Protein AF-A0A3D3NGH4-F1 (afdb_monomer)

Mean predicted aligned error: 5.25 Å

Structure (mmCIF, N/CA/C/O backbone):
data_AF-A0A3D3NGH4-F1
#
_entry.id   AF-A0A3D3NGH4-F1
#
loop_
_atom_site.group_PDB
_atom_site.id
_atom_site.type_symbol
_atom_site.label_atom_id
_atom_site.label_alt_id
_atom_site.label_comp_id
_atom_site.label_asym_id
_atom_site.label_entity_id
_atom_site.label_seq_id
_atom_site.pdbx_PDB_ins_code
_atom_site.Cartn_x
_atom_site.Cartn_y
_atom_site.Cartn_z
_atom_site.occupancy
_atom_site.B_iso_or_equiv
_atom_site.auth_seq_id
_atom_site.auth_comp_id
_atom_site.auth_asym_id
_atom_site.auth_atom_id
_atom_site.pdbx_PDB_model_num
ATOM 1 N N . MET A 1 1 ? -5.086 6.725 3.213 1.00 94.31 1 MET A N 1
ATOM 2 C CA . MET A 1 1 ? -5.761 6.097 2.049 1.00 94.31 1 MET A CA 1
ATOM 3 C C . MET A 1 1 ? -7.214 6.575 1.928 1.00 94.31 1 MET A C 1
ATOM 5 O O . MET A 1 1 ? -8.064 5.856 1.412 1.00 94.31 1 MET A O 1
ATOM 9 N N . GLU A 1 2 ? -7.492 7.811 2.344 1.00 94.38 2 GLU A N 1
ATOM 10 C CA . GLU A 1 2 ? -8.821 8.422 2.247 1.00 94.38 2 GLU A CA 1
ATOM 11 C C . GLU A 1 2 ? -9.291 8.550 0.786 1.00 94.38 2 GLU A C 1
ATOM 13 O O . GLU A 1 2 ? -8.455 8.727 -0.102 1.00 94.38 2 GLU A O 1
ATOM 18 N N . PRO A 1 3 ? -10.600 8.472 0.501 1.00 92.94 3 PRO A N 1
ATOM 19 C CA . PRO A 1 3 ? -11.686 8.115 1.421 1.00 92.94 3 PRO A CA 1
ATOM 20 C C . PRO A 1 3 ? -11.870 6.593 1.582 1.00 92.94 3 PRO A C 1
ATOM 22 O O . PRO A 1 3 ? -12.775 6.146 2.277 1.00 92.94 3 PRO A O 1
ATOM 25 N N . ALA A 1 4 ? -11.062 5.778 0.891 1.00 93.12 4 ALA A N 1
ATOM 26 C CA . ALA A 1 4 ? -11.254 4.328 0.828 1.00 93.12 4 ALA A CA 1
ATOM 27 C C . ALA A 1 4 ? -10.924 3.615 2.149 1.00 93.12 4 ALA A C 1
ATOM 29 O O . ALA A 1 4 ? -11.564 2.625 2.487 1.00 93.12 4 ALA A O 1
ATOM 30 N N . ILE A 1 5 ? -9.910 4.098 2.868 1.00 94.88 5 ILE A N 1
ATOM 31 C CA . ILE A 1 5 ? -9.543 3.629 4.206 1.00 94.88 5 ILE A CA 1
ATOM 32 C C . ILE A 1 5 ? -9.340 4.872 5.073 1.00 94.88 5 ILE A C 1
ATOM 34 O O . ILE A 1 5 ? -8.351 5.592 4.840 1.00 94.88 5 ILE A O 1
ATOM 38 N N . PRO A 1 6 ? -10.250 5.110 6.035 1.00 94.00 6 PRO A N 1
ATOM 39 C CA . PRO A 1 6 ? -10.146 6.232 6.946 1.00 94.00 6 PRO A CA 1
ATOM 40 C C . PRO A 1 6 ? -8.923 6.162 7.856 1.00 94.00 6 PRO A C 1
ATOM 42 O O . PRO A 1 6 ? -8.428 5.076 8.178 1.00 94.00 6 PRO A O 1
ATOM 45 N N . GLU A 1 7 ? -8.451 7.319 8.308 1.00 91.88 7 GLU A N 1
ATOM 46 C CA . GLU A 1 7 ? -7.465 7.371 9.386 1.00 91.88 7 GLU A CA 1
ATOM 47 C C . GLU A 1 7 ? -7.985 6.667 10.655 1.00 91.88 7 GLU A C 1
ATOM 49 O O . GLU A 1 7 ? -9.164 6.741 11.000 1.00 91.88 7 GLU A O 1
ATOM 54 N N . GLY A 1 8 ? -7.103 5.924 11.333 1.00 92.12 8 GLY A N 1
ATOM 55 C CA . GLY A 1 8 ? -7.448 5.165 12.540 1.00 92.12 8 GLY A CA 1
ATOM 56 C C . GLY A 1 8 ? -8.297 3.912 12.301 1.00 92.12 8 GLY A C 1
ATOM 57 O O . GLY A 1 8 ? -8.697 3.263 13.269 1.00 92.12 8 GLY A O 1
ATOM 58 N N . ALA A 1 9 ? -8.576 3.548 11.044 1.00 93.94 9 ALA A N 1
ATOM 59 C CA . ALA A 1 9 ? -9.402 2.389 10.749 1.00 93.94 9 ALA A CA 1
ATOM 60 C C . ALA A 1 9 ? -8.693 1.052 10.998 1.00 93.94 9 ALA A C 1
ATOM 62 O O . ALA A 1 9 ? -7.550 0.841 10.578 1.00 93.94 9 ALA A O 1
ATOM 63 N N . TYR A 1 10 ? -9.409 0.096 11.594 1.00 94.94 10 TYR A N 1
ATOM 64 C CA . TYR A 1 10 ? -8.946 -1.291 11.640 1.00 94.94 10 TYR A CA 1
ATOM 65 C C . TYR A 1 10 ? -9.125 -1.939 10.271 1.00 94.94 10 TYR A C 1
ATOM 67 O O . TYR A 1 10 ? -10.231 -2.008 9.744 1.00 94.94 10 TYR A O 1
ATOM 75 N N . CYS A 1 11 ? -8.041 -2.432 9.683 1.00 96.50 11 CYS A N 1
ATOM 76 C CA . CYS A 1 11 ? -8.072 -3.042 8.358 1.00 96.50 11 CYS A CA 1
ATOM 77 C C . CYS A 1 11 ? -8.051 -4.570 8.461 1.00 96.50 11 CYS A C 1
ATOM 79 O O . CYS A 1 11 ? -7.136 -5.144 9.056 1.00 96.50 11 CYS A O 1
ATOM 81 N N . LEU A 1 12 ? -9.031 -5.228 7.840 1.00 97.31 12 LEU A N 1
ATOM 82 C CA . LEU A 1 12 ? -9.027 -6.670 7.635 1.00 97.31 12 LEU A CA 1
ATOM 83 C C . LEU A 1 12 ? -8.199 -7.006 6.391 1.00 97.31 12 LEU A C 1
ATOM 85 O O . LEU A 1 12 ? -8.425 -6.468 5.304 1.00 97.31 12 LEU A O 1
ATOM 89 N N . PHE A 1 13 ? -7.265 -7.939 6.548 1.00 97.94 13 PHE A N 1
ATOM 90 C CA . PHE A 1 13 ? -6.363 -8.375 5.490 1.00 97.94 13 PHE A CA 1
ATOM 91 C C . PHE A 1 13 ? -6.434 -9.886 5.272 1.00 97.94 13 PHE A C 1
ATOM 93 O O . PHE A 1 13 ? -6.689 -10.648 6.205 1.00 97.94 13 PHE A O 1
ATOM 100 N N . ARG A 1 14 ? -6.142 -10.324 4.044 1.00 97.69 14 ARG A N 1
ATOM 101 C CA . ARG A 1 14 ? -6.003 -11.740 3.679 1.00 97.69 14 ARG A CA 1
ATOM 102 C C . ARG A 1 14 ? -4.604 -12.026 3.151 1.00 97.69 14 ARG A C 1
ATOM 104 O O . ARG A 1 14 ? -4.098 -11.297 2.299 1.00 97.69 14 ARG A O 1
ATOM 111 N N . SER A 1 15 ? -3.993 -13.093 3.653 1.00 96.94 15 SER A N 1
ATOM 112 C CA . SER A 1 15 ? -2.663 -13.554 3.251 1.00 96.94 15 SER A CA 1
ATOM 113 C C . SER A 1 15 ? -2.678 -15.075 3.015 1.00 96.94 15 SER A C 1
ATOM 115 O O . SER A 1 15 ? -3.380 -15.769 3.755 1.00 96.94 15 SER A O 1
ATOM 117 N N . PRO A 1 16 ? -1.923 -15.604 2.031 1.00 95.00 16 PRO A N 1
ATOM 118 C CA . PRO A 1 16 ? -1.137 -14.858 1.045 1.00 95.00 16 PRO A CA 1
ATOM 119 C C . PRO A 1 16 ? -2.032 -14.143 0.022 1.00 95.00 16 PRO A C 1
ATOM 121 O O . PRO A 1 16 ? -3.231 -14.398 -0.068 1.00 95.00 16 PRO A O 1
ATOM 124 N N . VAL A 1 17 ? -1.453 -13.229 -0.760 1.00 93.69 17 VAL A N 1
ATOM 125 C CA . VAL A 1 17 ? -2.168 -12.647 -1.903 1.00 93.69 17 VAL A CA 1
ATOM 126 C C . VAL A 1 17 ? -2.204 -13.673 -3.028 1.00 93.69 17 VAL A C 1
ATOM 128 O O . VAL A 1 17 ? -1.176 -13.976 -3.630 1.00 93.69 17 VAL A O 1
ATOM 131 N N . GLU A 1 18 ? -3.389 -14.200 -3.321 1.00 92.12 18 GLU A N 1
ATOM 132 C CA . GLU A 1 18 ? -3.585 -15.167 -4.400 1.00 92.12 18 GLU A CA 1
ATOM 133 C C . GLU A 1 18 ? -3.901 -14.463 -5.731 1.00 92.12 18 GLU A C 1
ATOM 135 O O . GLU A 1 18 ? -4.761 -13.576 -5.819 1.00 92.12 18 GLU A O 1
ATOM 140 N N . GLY A 1 19 ? -3.213 -14.876 -6.799 1.00 92.19 19 GLY A N 1
ATOM 141 C CA . GLY A 1 19 ? -3.373 -14.319 -8.142 1.00 92.19 19 GLY A CA 1
ATOM 142 C C . GLY A 1 19 ? -2.610 -13.008 -8.362 1.00 92.19 19 GLY A C 1
ATOM 143 O O . GLY A 1 19 ? -1.493 -12.823 -7.882 1.00 92.19 19 GLY A O 1
ATOM 144 N N . THR A 1 20 ? -3.185 -12.104 -9.159 1.00 92.19 20 THR A N 1
ATOM 145 C CA . THR A 1 20 ? -2.532 -10.830 -9.491 1.00 92.19 20 THR A CA 1
ATOM 146 C C . THR A 1 20 ? -2.650 -9.813 -8.359 1.00 92.19 20 THR A C 1
ATOM 148 O O . THR A 1 20 ? -3.721 -9.612 -7.794 1.00 92.19 20 THR A O 1
ATOM 151 N N . ARG A 1 21 ? -1.548 -9.109 -8.085 1.00 94.69 21 ARG A N 1
ATOM 152 C CA . ARG A 1 21 ? -1.505 -7.937 -7.194 1.00 94.69 21 ARG A CA 1
ATOM 153 C C . ARG A 1 21 ? -2.011 -6.665 -7.890 1.00 94.69 21 ARG A C 1
ATOM 155 O O . ARG A 1 21 ? -2.309 -5.678 -7.226 1.00 94.69 21 ARG A O 1
ATOM 162 N N . GLN A 1 22 ? -2.099 -6.680 -9.223 1.00 95.94 22 GLN A N 1
ATOM 163 C CA . GLN A 1 22 ? -2.407 -5.509 -10.040 1.00 95.94 22 GLN A CA 1
ATOM 164 C C . GLN A 1 22 ? -3.753 -4.887 -9.665 1.00 95.94 22 GLN A C 1
ATOM 166 O O . GLN A 1 22 ? -4.791 -5.545 -9.689 1.00 95.94 22 GLN A O 1
ATOM 171 N N . GLY A 1 23 ? -3.729 -3.591 -9.369 1.00 96.44 23 GLY A N 1
ATOM 172 C CA . GLY A 1 23 ? -4.894 -2.785 -9.039 1.00 96.44 23 GLY A CA 1
ATOM 173 C C . GLY A 1 23 ? -5.482 -3.045 -7.651 1.00 96.44 23 GLY A C 1
ATOM 174 O O . GLY A 1 23 ? -6.469 -2.384 -7.324 1.00 96.44 23 GLY A O 1
ATOM 175 N N . ARG A 1 24 ? -4.912 -3.953 -6.844 1.00 97.31 24 ARG A N 1
ATOM 176 C CA . ARG A 1 24 ? -5.398 -4.264 -5.491 1.00 97.31 24 ARG A CA 1
ATOM 177 C C . ARG A 1 24 ? -4.797 -3.320 -4.456 1.00 97.31 24 ARG A C 1
ATOM 179 O O . ARG A 1 24 ? -3.637 -2.930 -4.565 1.00 97.31 24 ARG A O 1
ATOM 186 N N . THR A 1 25 ? -5.571 -2.990 -3.427 1.00 98.19 25 THR A N 1
ATOM 187 C CA . THR A 1 25 ? -5.033 -2.364 -2.213 1.00 98.19 25 THR A CA 1
ATOM 188 C C . THR A 1 25 ? -4.350 -3.438 -1.379 1.00 98.19 25 THR A C 1
ATOM 190 O O . THR A 1 25 ? -4.943 -4.476 -1.092 1.00 98.19 25 THR A O 1
ATOM 193 N N . VAL A 1 26 ? -3.091 -3.216 -1.021 1.00 98.00 26 VAL A N 1
ATOM 194 C CA . VAL A 1 26 ? -2.254 -4.225 -0.365 1.00 98.00 26 VAL A CA 1
ATOM 195 C C . VAL A 1 26 ? -1.469 -3.623 0.789 1.00 98.00 26 VAL A C 1
ATOM 197 O O . VAL A 1 26 ? -1.101 -2.448 0.753 1.00 98.00 26 VAL A O 1
ATOM 200 N N . LEU A 1 27 ? -1.186 -4.453 1.791 1.00 97.88 27 LEU A N 1
ATOM 201 C CA . LEU A 1 27 ? -0.182 -4.174 2.807 1.00 97.88 27 LEU A CA 1
ATOM 202 C C . LEU A 1 27 ? 1.195 -4.542 2.252 1.00 97.88 27 LEU A C 1
ATOM 204 O O . LEU A 1 27 ? 1.445 -5.696 1.885 1.00 97.88 27 LEU A O 1
ATOM 208 N N . VAL A 1 28 ? 2.085 -3.559 2.211 1.00 96.50 28 VAL A N 1
ATOM 209 C CA . VAL A 1 28 ? 3.440 -3.695 1.678 1.00 96.50 28 VAL A CA 1
ATOM 210 C C . VAL A 1 28 ? 4.452 -3.394 2.767 1.00 96.50 28 VAL A C 1
ATOM 212 O O . VAL A 1 28 ? 4.328 -2.396 3.473 1.00 96.50 28 VAL A O 1
ATOM 215 N N . GLN A 1 29 ? 5.475 -4.238 2.862 1.00 96.00 29 GLN A N 1
ATOM 216 C CA . GLN A 1 29 ? 6.710 -3.928 3.564 1.00 96.00 29 GLN A CA 1
ATOM 217 C C . GLN A 1 29 ? 7.735 -3.390 2.562 1.00 96.00 29 GLN A C 1
ATOM 219 O O . GLN A 1 29 ? 8.099 -4.078 1.607 1.00 96.00 29 GLN A O 1
ATOM 224 N N . LEU A 1 30 ? 8.224 -2.181 2.797 1.00 94.31 30 LEU A N 1
ATOM 225 C CA . LEU A 1 30 ? 9.349 -1.575 2.098 1.00 94.31 30 LEU A CA 1
ATOM 226 C C . LEU A 1 30 ? 10.645 -2.032 2.784 1.00 94.31 30 LEU A C 1
ATOM 228 O O . LEU A 1 30 ? 10.795 -1.910 4.005 1.00 94.31 30 LEU A O 1
ATOM 232 N N . ARG A 1 31 ? 11.560 -2.633 2.017 1.00 91.25 31 ARG A N 1
ATOM 233 C CA . ARG A 1 31 ? 12.794 -3.225 2.565 1.00 91.25 31 ARG A CA 1
ATOM 234 C C . ARG A 1 31 ? 13.955 -2.240 2.551 1.00 91.25 31 ARG A C 1
ATOM 236 O O . ARG A 1 31 ? 14.606 -2.067 3.582 1.00 91.25 31 ARG A O 1
ATOM 243 N N . GLU A 1 32 ? 14.130 -1.570 1.417 1.00 86.56 32 GLU A N 1
ATOM 244 C CA . GLU A 1 32 ? 15.239 -0.642 1.160 1.00 86.56 32 GLU A CA 1
ATOM 245 C C . GLU A 1 32 ? 14.889 0.820 1.460 1.00 86.56 32 GLU A C 1
ATOM 247 O O . GLU A 1 32 ? 15.762 1.614 1.799 1.00 86.56 32 GLU A O 1
ATOM 252 N N . ILE A 1 33 ? 13.608 1.182 1.362 1.00 89.88 33 ILE A N 1
ATOM 253 C CA . ILE A 1 33 ? 13.129 2.550 1.588 1.00 89.88 33 ILE A CA 1
ATOM 254 C C . ILE A 1 33 ? 12.089 2.600 2.708 1.00 89.88 33 ILE A C 1
ATOM 256 O O . ILE A 1 33 ? 11.591 1.574 3.171 1.00 89.88 33 ILE A O 1
ATOM 260 N N . THR A 1 34 ? 11.736 3.810 3.125 1.00 93.19 34 THR A N 1
ATOM 261 C CA . THR A 1 34 ? 10.591 4.083 3.998 1.00 93.19 34 THR A CA 1
ATOM 262 C C . THR A 1 34 ? 9.517 4.832 3.228 1.00 93.19 34 THR A C 1
ATOM 264 O O . THR A 1 34 ? 9.808 5.510 2.243 1.00 93.19 34 THR A O 1
ATOM 267 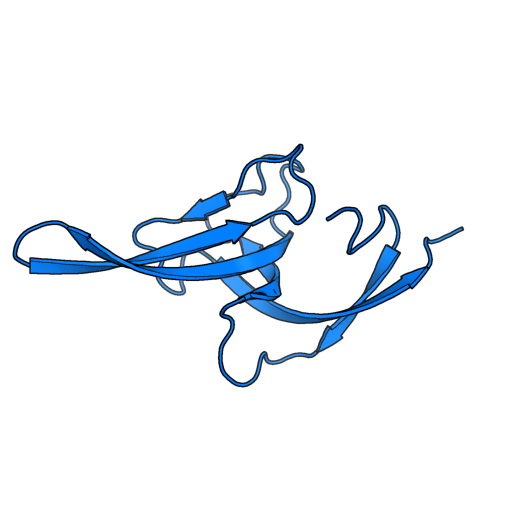N N . ASP A 1 35 ? 8.275 4.725 3.686 1.00 91.75 35 ASP A N 1
ATOM 268 C CA . ASP A 1 35 ? 7.184 5.547 3.183 1.00 91.75 35 ASP A CA 1
ATOM 269 C C . ASP A 1 35 ? 7.535 7.027 3.452 1.00 91.75 35 ASP A C 1
ATOM 271 O O . ASP A 1 35 ? 7.813 7.375 4.605 1.00 91.75 35 ASP A O 1
ATOM 275 N N . PRO A 1 36 ? 7.582 7.890 2.422 1.00 91.25 36 PRO A N 1
ATOM 276 C CA . PRO A 1 36 ? 7.991 9.285 2.575 1.00 91.25 36 PRO A CA 1
ATOM 277 C C . PRO A 1 36 ? 7.021 10.102 3.438 1.00 91.25 36 PRO A C 1
ATOM 279 O O . PRO A 1 36 ? 7.424 11.113 4.005 1.00 91.25 36 PRO A O 1
ATOM 282 N N . GLU A 1 37 ? 5.766 9.666 3.568 1.00 89.75 37 GLU A N 1
ATOM 283 C CA . GLU A 1 37 ? 4.737 10.349 4.355 1.00 89.75 37 GLU A CA 1
ATOM 284 C C . GLU A 1 37 ? 4.903 10.062 5.850 1.00 89.75 37 GLU A C 1
ATOM 286 O O . GLU A 1 37 ? 4.731 10.943 6.689 1.00 89.75 37 GLU A O 1
ATOM 291 N N . THR A 1 38 ? 5.228 8.815 6.198 1.00 90.19 38 THR A N 1
ATOM 292 C CA . THR A 1 38 ? 5.196 8.339 7.592 1.00 90.19 38 THR A CA 1
ATOM 293 C C . THR A 1 38 ? 6.571 8.003 8.158 1.00 90.19 38 THR A C 1
ATOM 295 O O . THR A 1 38 ? 6.701 7.777 9.359 1.00 90.19 38 THR A O 1
ATOM 298 N N . SER A 1 39 ? 7.606 7.945 7.314 1.00 93.94 39 SER A N 1
ATOM 299 C CA . SER A 1 39 ? 8.932 7.401 7.643 1.00 93.94 39 SER A CA 1
ATOM 300 C C . SER A 1 39 ? 8.902 5.953 8.162 1.00 93.94 39 SER A C 1
ATOM 302 O O . SER A 1 39 ? 9.862 5.488 8.775 1.00 93.94 39 SER A O 1
ATOM 304 N N . GLN A 1 40 ? 7.816 5.215 7.906 1.00 94.44 40 GLN A N 1
ATOM 305 C CA . GLN A 1 40 ? 7.652 3.824 8.328 1.00 94.44 40 GLN A CA 1
ATOM 306 C C . GLN A 1 40 ? 7.975 2.837 7.206 1.00 94.44 40 GLN A C 1
ATOM 308 O O . GLN A 1 40 ? 7.986 3.172 6.023 1.00 94.44 40 GLN A O 1
ATOM 313 N N . ARG A 1 41 ? 8.221 1.577 7.577 1.00 95.38 41 ARG A N 1
ATOM 314 C CA . ARG A 1 41 ? 8.500 0.491 6.617 1.00 95.38 41 ARG A CA 1
ATOM 315 C C . ARG A 1 41 ? 7.255 -0.206 6.082 1.00 95.38 41 ARG A C 1
ATOM 317 O O . ARG A 1 41 ? 7.363 -0.957 5.122 1.00 95.38 41 ARG A O 1
ATOM 324 N N . TYR A 1 42 ? 6.097 -0.006 6.698 1.00 96.19 42 TYR A N 1
ATOM 325 C CA . TYR A 1 42 ? 4.848 -0.612 6.251 1.00 96.19 42 TYR A CA 1
ATOM 326 C C . TYR A 1 42 ? 3.919 0.458 5.710 1.00 96.19 42 TYR A C 1
ATOM 328 O O . TYR A 1 42 ? 3.761 1.510 6.322 1.00 96.19 42 TYR A O 1
ATOM 336 N N . THR A 1 43 ? 3.293 0.167 4.575 1.00 96.56 43 THR A N 1
ATOM 337 C CA . THR A 1 43 ? 2.336 1.070 3.942 1.00 96.56 43 THR A CA 1
ATOM 338 C C . THR A 1 43 ? 1.185 0.288 3.323 1.00 96.56 43 THR A C 1
ATOM 340 O O . THR A 1 43 ? 1.342 -0.865 2.912 1.00 96.56 43 THR A O 1
ATOM 343 N N . VAL A 1 44 ? 0.015 0.921 3.264 1.00 97.12 44 VAL A N 1
ATOM 344 C CA . VAL A 1 44 ? -1.163 0.399 2.570 1.00 97.12 44 VAL A CA 1
ATOM 345 C C . VAL A 1 44 ? -1.421 1.299 1.379 1.00 97.12 44 VAL A C 1
ATOM 347 O O . VAL A 1 44 ? -1.734 2.475 1.546 1.00 97.12 44 VAL A O 1
ATOM 350 N N . LYS A 1 45 ? -1.276 0.755 0.173 1.00 97.69 45 LYS A N 1
ATOM 351 C CA . LYS A 1 45 ? -1.412 1.499 -1.084 1.00 97.69 45 LYS A CA 1
ATOM 352 C C . LYS A 1 45 ? -1.996 0.582 -2.162 1.00 97.69 45 LYS A C 1
ATOM 354 O O . LYS A 1 45 ? -1.991 -0.644 -2.025 1.00 97.69 45 LYS A O 1
ATOM 359 N N . ARG A 1 46 ? -2.508 1.165 -3.246 1.00 97.88 46 ARG A N 1
ATOM 360 C CA . ARG A 1 46 ? -2.943 0.408 -4.423 1.00 97.88 46 ARG A CA 1
ATOM 361 C C . ARG A 1 46 ? -1.725 0.013 -5.253 1.00 97.88 46 ARG A C 1
ATOM 363 O O . ARG A 1 46 ? -0.966 0.879 -5.674 1.00 97.88 46 ARG A O 1
ATOM 370 N N . TYR A 1 47 ? -1.537 -1.280 -5.481 1.00 96.88 47 TYR A N 1
ATOM 371 C CA . TYR A 1 47 ? -0.394 -1.811 -6.217 1.00 96.88 47 TYR A CA 1
ATOM 372 C C . TYR A 1 47 ? -0.638 -1.767 -7.720 1.00 96.88 47 TYR A C 1
ATOM 374 O O . TYR A 1 47 ? -1.614 -2.325 -8.216 1.00 96.88 47 TYR A O 1
ATOM 382 N N . GLU A 1 48 ? 0.284 -1.174 -8.462 1.00 95.44 48 GLU A N 1
ATOM 383 C CA . GLU A 1 48 ? 0.341 -1.277 -9.912 1.00 95.44 48 G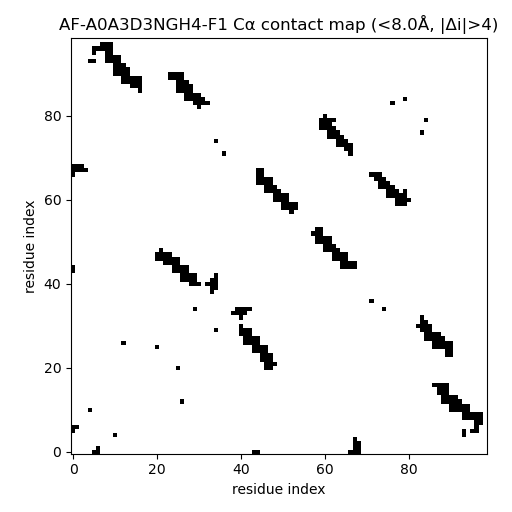LU A CA 1
ATOM 384 C C . GLU A 1 48 ? 1.757 -1.632 -10.353 1.00 95.44 48 GLU A C 1
ATOM 386 O O . GLU A 1 48 ? 2.738 -1.157 -9.793 1.00 95.44 48 GLU A O 1
ATOM 391 N N . SER A 1 49 ? 1.858 -2.480 -11.364 1.00 91.50 49 SER A N 1
ATOM 392 C CA . SER A 1 49 ? 3.104 -2.882 -11.993 1.00 91.50 49 SER A CA 1
ATOM 393 C C . SER A 1 49 ? 2.982 -2.771 -13.505 1.00 91.50 49 SER A C 1
ATOM 395 O O . SER A 1 49 ? 1.940 -3.088 -14.083 1.00 91.50 49 SER A O 1
ATOM 397 N N . GLU A 1 50 ? 4.059 -2.337 -14.143 1.00 89.12 50 GLU A N 1
ATOM 398 C CA . GLU A 1 50 ? 4.189 -2.295 -15.593 1.00 89.12 50 GLU A CA 1
ATOM 399 C C . GLU A 1 50 ? 5.572 -2.797 -16.009 1.00 89.12 50 GLU A C 1
ATOM 401 O O . GLU A 1 50 ? 6.562 -2.634 -15.291 1.00 89.12 50 GLU A O 1
ATOM 406 N N . LYS A 1 51 ? 5.645 -3.436 -17.181 1.00 84.75 51 LYS A N 1
ATOM 407 C CA . LYS A 1 51 ? 6.932 -3.765 -17.797 1.00 84.75 51 LYS A CA 1
ATOM 408 C C . LYS A 1 51 ? 7.488 -2.474 -18.385 1.00 84.75 51 LYS A C 1
ATOM 410 O O . LYS A 1 51 ? 6.932 -1.965 -19.352 1.00 84.75 51 LYS A O 1
ATOM 415 N N . ALA A 1 52 ? 8.568 -1.968 -17.816 1.00 70.75 52 ALA A N 1
ATOM 416 C CA . ALA A 1 52 ? 9.304 -0.845 -18.361 1.00 70.75 52 ALA A CA 1
ATOM 417 C C . ALA A 1 52 ? 10.429 -1.370 -19.263 1.00 70.75 52 ALA A C 1
ATOM 419 O O . ALA A 1 52 ? 11.210 -2.243 -18.880 1.00 70.75 52 ALA A O 1
ATOM 420 N N . THR A 1 53 ? 10.474 -0.861 -20.490 1.00 66.19 53 THR A N 1
ATOM 421 C CA . THR A 1 53 ? 11.557 -1.104 -21.448 1.00 66.19 53 THR A CA 1
ATOM 422 C C . THR A 1 53 ? 12.500 0.082 -21.391 1.00 66.19 53 THR A C 1
ATOM 424 O O . THR A 1 53 ? 12.055 1.206 -21.622 1.00 66.19 53 THR A O 1
ATOM 427 N N . ASP A 1 54 ? 13.775 -0.165 -21.111 1.00 62.09 54 ASP A N 1
ATOM 428 C CA . ASP A 1 54 ? 14.820 0.838 -21.297 1.00 62.09 54 ASP A CA 1
ATOM 429 C C . ASP A 1 54 ? 15.625 0.471 -22.550 1.00 62.09 54 ASP A C 1
ATOM 431 O O . ASP A 1 54 ? 16.404 -0.487 -22.550 1.00 62.09 54 ASP A O 1
ATOM 435 N N . GLY A 1 55 ? 15.340 1.165 -23.655 1.00 66.06 55 GLY A N 1
ATOM 436 C CA . GLY A 1 55 ? 16.009 0.963 -24.939 1.00 66.06 55 GLY A CA 1
ATOM 437 C C . GLY A 1 55 ? 16.038 -0.490 -25.435 1.00 66.06 55 GLY A C 1
ATOM 438 O O . GLY A 1 55 ? 15.065 -1.238 -25.317 1.00 66.06 55 GLY A O 1
ATOM 439 N N . ASP A 1 56 ? 17.169 -0.865 -26.035 1.00 59.06 56 ASP A N 1
ATOM 440 C CA . ASP A 1 56 ? 17.273 -2.026 -26.921 1.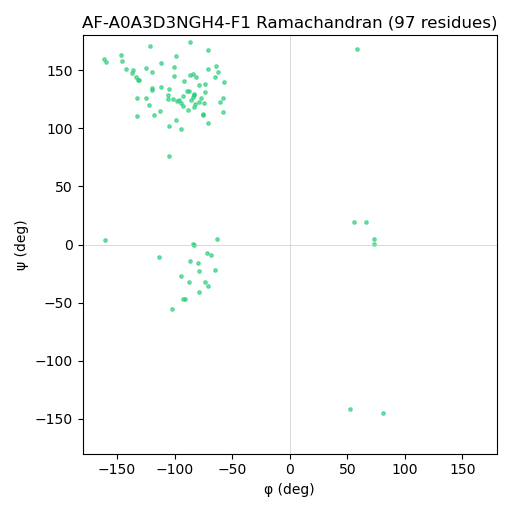00 59.06 56 ASP A CA 1
ATOM 441 C C . ASP A 1 56 ? 17.480 -3.378 -26.220 1.00 59.06 56 ASP A C 1
ATOM 443 O O . ASP A 1 56 ? 17.589 -4.382 -26.919 1.00 59.06 56 ASP A O 1
ATOM 447 N N . SER A 1 57 ? 17.553 -3.486 -24.878 1.00 58.22 57 SER A N 1
ATOM 448 C CA . SER A 1 57 ? 17.794 -4.823 -24.284 1.00 58.22 57 SER A CA 1
ATOM 449 C C . SER A 1 57 ? 17.461 -5.125 -22.819 1.00 58.22 57 SER A C 1
ATOM 451 O O . SER A 1 57 ? 17.694 -6.268 -22.435 1.00 58.22 57 SER A O 1
ATOM 453 N N . TRP A 1 58 ? 16.868 -4.260 -21.987 1.00 60.62 58 TRP A N 1
ATOM 454 C CA . TRP A 1 58 ? 16.466 -4.696 -20.629 1.00 60.62 58 TRP A CA 1
ATOM 455 C C . TRP A 1 58 ? 15.037 -4.276 -20.251 1.00 60.62 58 TRP A C 1
ATOM 457 O O . TRP A 1 58 ? 14.663 -3.106 -20.321 1.00 60.62 58 TRP A O 1
ATOM 467 N N . ARG A 1 59 ? 14.219 -5.264 -19.847 1.00 65.38 59 ARG A N 1
ATOM 468 C CA . ARG A 1 59 ? 12.865 -5.073 -19.301 1.00 65.38 59 ARG A CA 1
ATOM 469 C C . ARG A 1 59 ? 12.929 -5.147 -17.781 1.00 65.38 59 ARG A C 1
ATOM 471 O O . ARG A 1 59 ? 13.078 -6.244 -17.249 1.00 65.38 59 ARG A O 1
ATOM 478 N N . HIS A 1 60 ? 12.784 -4.023 -17.091 1.00 74.50 60 HIS A N 1
ATOM 479 C CA . HIS A 1 60 ? 12.579 -4.028 -15.645 1.00 74.50 60 HIS A CA 1
ATOM 480 C C . HIS A 1 60 ? 11.102 -3.820 -15.312 1.00 74.50 60 HIS A C 1
ATOM 482 O O . HIS A 1 60 ? 10.354 -3.216 -16.077 1.00 74.50 60 HIS A O 1
ATOM 488 N N . THR A 1 61 ? 10.654 -4.324 -14.167 1.00 83.50 61 THR A N 1
ATOM 489 C CA . THR A 1 61 ? 9.311 -4.008 -13.675 1.00 83.50 61 THR A CA 1
ATOM 490 C C . THR A 1 61 ? 9.372 -2.666 -12.956 1.00 83.50 61 THR A C 1
ATOM 492 O O . THR A 1 61 ? 10.233 -2.448 -12.101 1.00 83.50 61 THR A O 1
ATOM 495 N N . ARG A 1 62 ? 8.469 -1.752 -13.310 1.00 89.25 62 ARG A N 1
ATOM 496 C CA . ARG A 1 62 ? 8.189 -0.563 -12.506 1.00 89.25 62 ARG A CA 1
ATOM 497 C C . ARG A 1 62 ? 6.986 -0.873 -11.636 1.00 89.25 62 ARG A C 1
ATOM 499 O O . ARG A 1 62 ? 5.940 -1.253 -12.157 1.00 89.25 62 ARG A O 1
ATOM 506 N N . ILE A 1 63 ? 7.136 -0.711 -10.328 1.00 92.62 63 ILE A N 1
ATOM 507 C CA . ILE A 1 63 ? 6.037 -0.816 -9.371 1.00 92.62 63 ILE A CA 1
ATOM 508 C C . ILE A 1 63 ? 5.667 0.591 -8.920 1.00 92.62 63 ILE A C 1
ATOM 510 O O . ILE A 1 63 ? 6.530 1.405 -8.607 1.00 92.62 63 ILE A O 1
ATOM 514 N N . THR A 1 64 ? 4.376 0.883 -8.892 1.00 95.00 64 THR A N 1
ATOM 515 C CA . THR A 1 64 ? 3.819 2.116 -8.346 1.00 95.00 64 THR A CA 1
ATOM 516 C C . THR A 1 64 ? 2.837 1.760 -7.242 1.00 95.00 64 THR A C 1
ATOM 518 O O . THR A 1 64 ? 1.848 1.064 -7.472 1.00 95.00 64 THR A O 1
ATOM 521 N N . LEU A 1 65 ? 3.109 2.242 -6.033 1.00 96.75 65 LEU A N 1
ATOM 522 C CA . LEU A 1 65 ? 2.198 2.165 -4.900 1.00 96.75 65 LEU A CA 1
ATOM 523 C C . LEU A 1 65 ? 1.402 3.469 -4.847 1.00 96.75 65 LEU 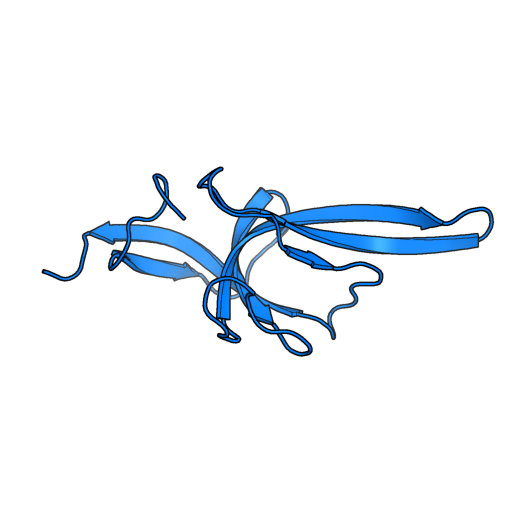A C 1
ATOM 525 O O . LEU A 1 65 ? 1.899 4.502 -4.396 1.00 96.75 6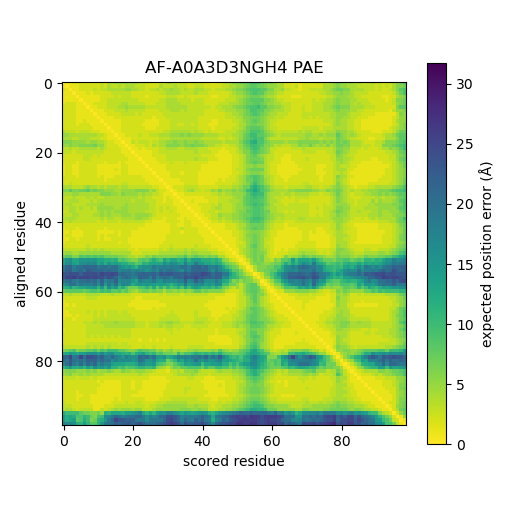5 LEU A O 1
ATOM 529 N N . LYS A 1 66 ? 0.172 3.433 -5.359 1.00 97.44 66 LYS A N 1
ATOM 530 C CA . LYS A 1 66 ? -0.680 4.616 -5.494 1.00 97.44 66 LYS A CA 1
ATOM 531 C C . LYS A 1 66 ? -1.496 4.876 -4.229 1.00 97.44 66 LYS A C 1
ATOM 533 O O . LYS A 1 66 ? -2.152 3.950 -3.734 1.00 97.44 66 LYS A O 1
ATOM 538 N N . PRO A 1 67 ? -1.527 6.117 -3.723 1.00 97.12 67 PRO A N 1
ATOM 539 C CA . PRO A 1 67 ? -2.507 6.500 -2.726 1.00 97.12 67 PRO A CA 1
ATOM 540 C C . PRO A 1 67 ? -3.901 6.578 -3.360 1.00 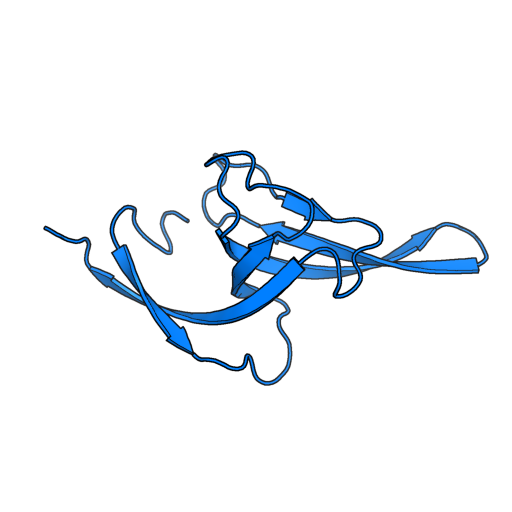97.12 67 PRO A C 1
ATOM 542 O O . PRO A 1 67 ? -4.056 6.868 -4.544 1.00 97.12 67 PRO A O 1
ATOM 545 N N . ALA A 1 68 ? -4.933 6.317 -2.558 1.00 95.94 68 ALA A N 1
ATOM 546 C CA . ALA A 1 68 ? -6.315 6.633 -2.925 1.00 95.94 68 ALA A CA 1
ATOM 547 C C . 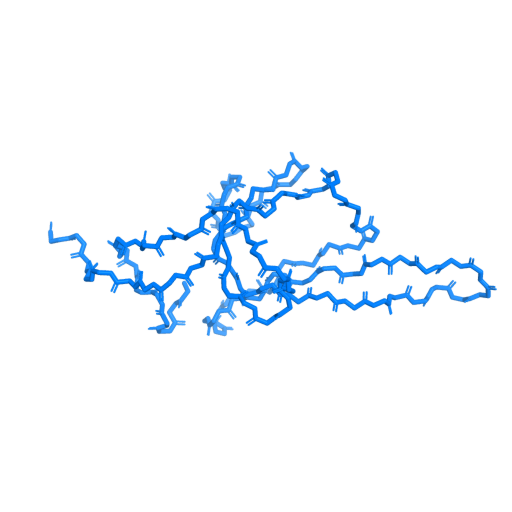ALA A 1 68 ? -6.638 8.126 -2.724 1.00 95.94 68 ALA A C 1
ATOM 549 O O . ALA A 1 68 ? -7.546 8.648 -3.365 1.00 95.94 68 ALA A O 1
ATOM 550 N N . ASN A 1 69 ? -5.873 8.802 -1.860 1.00 95.81 69 ASN A N 1
ATOM 551 C CA . ASN A 1 69 ? -6.021 10.224 -1.589 1.00 95.81 69 ASN A CA 1
ATOM 552 C C . ASN A 1 69 ? -5.081 11.018 -2.520 1.00 95.81 69 ASN A C 1
ATOM 554 O O . ASN A 1 69 ? -3.867 10.836 -2.414 1.00 95.81 69 ASN A O 1
ATOM 558 N N . PRO A 1 70 ? -5.601 11.900 -3.394 1.00 93.38 70 PRO A N 1
ATOM 559 C CA . PRO A 1 70 ? -4.794 12.669 -4.345 1.00 93.38 70 PRO A CA 1
ATOM 560 C C . PRO A 1 70 ? -3.889 13.728 -3.698 1.00 93.38 70 PRO A C 1
ATOM 562 O O . PRO A 1 70 ? -3.061 14.307 -4.390 1.00 93.38 70 PRO A O 1
ATOM 565 N N . ALA A 1 71 ? -4.033 13.998 -2.397 1.00 95.06 71 ALA A N 1
ATOM 566 C CA . ALA A 1 71 ? -3.141 14.892 -1.659 1.00 95.06 71 ALA A CA 1
ATOM 567 C C . ALA A 1 71 ? -1.743 14.296 -1.403 1.00 95.06 71 ALA A C 1
ATOM 569 O O . ALA A 1 71 ? -0.878 14.991 -0.878 1.00 95.06 71 ALA A O 1
ATOM 570 N N . PHE A 1 72 ? -1.537 13.020 -1.734 1.00 95.06 72 PHE A N 1
ATOM 571 C CA . PHE A 1 72 ? -0.290 12.301 -1.511 1.00 95.06 72 PHE A CA 1
ATOM 572 C C . PHE A 1 72 ? 0.307 11.814 -2.829 1.00 95.06 72 PHE A C 1
ATOM 574 O O . PHE A 1 72 ? -0.419 11.455 -3.761 1.00 95.06 72 PHE A O 1
ATOM 581 N N . ASP A 1 73 ? 1.634 11.754 -2.880 1.00 96.44 73 ASP A N 1
ATOM 582 C CA . ASP A 1 73 ? 2.360 11.304 -4.061 1.00 96.44 73 ASP A CA 1
ATOM 583 C C . ASP A 1 73 ? 2.469 9.768 -4.120 1.00 96.44 73 ASP A C 1
ATOM 585 O O . ASP A 1 73 ? 2.590 9.094 -3.092 1.00 96.44 73 ASP A O 1
ATOM 589 N N . PRO A 1 74 ? 2.456 9.164 -5.322 1.00 96.38 74 PRO A N 1
ATOM 590 C CA . PRO A 1 74 ? 2.756 7.747 -5.483 1.00 96.38 74 PRO A CA 1
ATOM 591 C C . PRO A 1 74 ? 4.200 7.406 -5.102 1.00 96.38 74 PRO A C 1
ATOM 593 O O . PRO A 1 74 ? 5.134 8.129 -5.445 1.00 96.38 74 PRO A O 1
ATOM 596 N N . ILE A 1 75 ? 4.405 6.228 -4.507 1.00 94.81 75 ILE A N 1
ATOM 597 C CA . ILE A 1 75 ? 5.751 5.672 -4.317 1.00 94.81 75 ILE A CA 1
ATOM 598 C C . ILE A 1 75 ? 6.104 4.863 -5.565 1.00 94.81 75 ILE A C 1
ATOM 600 O O . ILE A 1 75 ? 5.454 3.857 -5.866 1.00 94.81 75 ILE A O 1
ATOM 604 N N . VAL A 1 76 ? 7.125 5.304 -6.299 1.00 92.62 76 VAL A N 1
ATOM 605 C CA . VAL A 1 76 ? 7.579 4.664 -7.540 1.00 92.62 76 VAL A CA 1
ATOM 606 C C . VAL A 1 76 ? 8.883 3.919 -7.292 1.00 92.62 76 VAL A C 1
ATOM 608 O O . VAL A 1 76 ? 9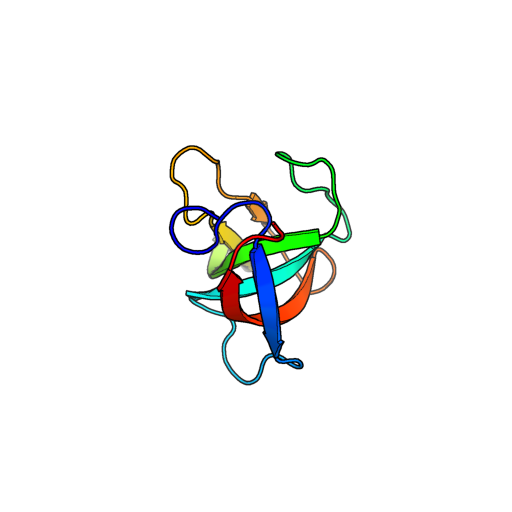.872 4.494 -6.850 1.00 92.62 76 VAL A O 1
ATOM 611 N N . LEU A 1 77 ? 8.886 2.635 -7.630 1.00 89.25 77 LEU A N 1
ATOM 612 C CA . LEU A 1 77 ? 10.024 1.738 -7.503 1.00 89.25 77 LEU A CA 1
ATOM 613 C C . LEU A 1 77 ? 10.400 1.246 -8.903 1.00 89.25 77 LEU A C 1
ATOM 615 O O . LEU A 1 77 ? 9.631 0.542 -9.563 1.00 89.25 77 LEU A O 1
ATOM 619 N N . SER A 1 78 ? 11.567 1.677 -9.381 1.00 81.69 78 SER A N 1
ATOM 620 C CA . SER A 1 78 ? 12.118 1.287 -10.685 1.00 81.69 78 SER A CA 1
ATOM 621 C C . SER A 1 78 ? 13.177 0.208 -10.496 1.00 81.69 78 SER A C 1
ATOM 623 O O . SER A 1 78 ? 13.892 0.205 -9.495 1.00 81.69 78 SER A O 1
ATOM 625 N N . GLY A 1 79 ? 13.271 -0.730 -11.442 1.00 71.31 79 GLY A N 1
ATOM 626 C CA . GLY A 1 79 ? 14.142 -1.893 -11.252 1.00 71.31 79 GLY A CA 1
ATOM 627 C C . GLY A 1 79 ? 13.663 -2.814 -10.130 1.00 71.31 79 GLY A C 1
ATOM 628 O O . GLY A 1 79 ? 14.466 -3.571 -9.597 1.00 71.31 79 GLY A O 1
ATOM 629 N N . ALA A 1 80 ? 12.387 -2.712 -9.743 1.00 59.03 80 ALA A N 1
ATOM 630 C CA . ALA A 1 80 ? 11.859 -3.400 -8.581 1.00 59.03 80 ALA A CA 1
ATOM 631 C C . ALA A 1 80 ? 11.770 -4.901 -8.863 1.00 59.03 80 ALA A C 1
ATOM 633 O O . ALA A 1 80 ? 10.895 -5.372 -9.595 1.00 59.03 80 ALA A O 1
ATOM 634 N N . ASP A 1 81 ? 12.704 -5.639 -8.283 1.00 60.50 81 ASP A N 1
ATOM 635 C CA . ASP A 1 81 ? 12.586 -7.061 -8.024 1.00 60.50 81 ASP A CA 1
ATOM 636 C C . ASP A 1 81 ? 11.884 -7.286 -6.669 1.00 60.50 81 ASP A C 1
ATOM 638 O O . ASP A 1 81 ? 11.612 -6.348 -5.912 1.00 60.50 81 ASP A O 1
ATOM 642 N N . ASP A 1 82 ? 11.587 -8.545 -6.337 1.00 60.62 82 ASP A N 1
ATOM 643 C CA . ASP A 1 82 ? 11.010 -8.928 -5.038 1.00 60.62 82 ASP A CA 1
ATOM 644 C C . ASP A 1 82 ? 11.947 -8.612 -3.835 1.00 60.62 82 ASP A C 1
ATOM 646 O O . ASP A 1 82 ? 11.635 -8.963 -2.693 1.00 60.62 82 ASP A O 1
ATOM 650 N N . GLN A 1 83 ? 13.105 -7.963 -4.048 1.00 73.44 83 GLN A N 1
ATOM 651 C CA . GLN A 1 83 ? 14.015 -7.538 -2.981 1.00 73.44 83 GLN A CA 1
ATOM 652 C C . GLN A 1 83 ? 13.665 -6.151 -2.433 1.00 73.44 83 GLN A C 1
ATOM 654 O O . GLN A 1 83 ? 13.820 -5.941 -1.234 1.00 73.44 83 GLN A O 1
ATOM 659 N N . GLN A 1 84 ? 13.138 -5.229 -3.249 1.00 86.00 84 GLN A N 1
ATOM 660 C CA . GLN A 1 84 ? 12.845 -3.857 -2.798 1.00 86.00 84 GLN A CA 1
ATOM 661 C C . GLN A 1 84 ? 11.610 -3.765 -1.889 1.00 86.00 84 GLN A C 1
ATOM 663 O O . GLN A 1 84 ? 11.542 -2.921 -0.987 1.00 86.00 84 GLN A O 1
ATOM 668 N N . LEU A 1 85 ? 10.626 -4.638 -2.112 1.00 91.25 85 LEU A N 1
ATOM 669 C CA . LEU A 1 85 ? 9.394 -4.689 -1.333 1.00 91.25 85 LEU A CA 1
ATOM 670 C C . LEU A 1 85 ? 8.884 -6.116 -1.182 1.00 91.25 85 LEU A C 1
ATOM 672 O O . LEU A 1 85 ? 9.133 -6.978 -2.020 1.00 91.25 85 LEU A O 1
ATOM 676 N N . GLN A 1 86 ? 8.068 -6.330 -0.156 1.00 93.44 86 GLN A N 1
ATOM 677 C CA . GLN A 1 86 ? 7.288 -7.546 0.012 1.00 93.44 86 GLN A CA 1
ATOM 678 C C . GLN A 1 86 ? 5.810 -7.202 0.157 1.00 93.44 86 GLN A C 1
ATOM 680 O O . GLN A 1 86 ? 5.422 -6.427 1.030 1.00 93.44 86 GLN A O 1
ATOM 685 N N . VAL A 1 87 ? 4.970 -7.808 -0.680 1.00 94.69 87 VAL A N 1
ATOM 686 C CA . VAL A 1 87 ? 3.516 -7.744 -0.502 1.00 94.69 87 VAL A CA 1
ATOM 687 C C . VAL A 1 87 ? 3.112 -8.805 0.513 1.00 94.69 87 VAL A C 1
ATOM 689 O O . VAL A 1 87 ? 3.350 -9.990 0.294 1.00 94.69 87 VAL A O 1
ATOM 692 N N . ILE A 1 88 ? 2.534 -8.367 1.629 1.00 96.75 88 ILE A N 1
ATOM 693 C CA . ILE A 1 88 ? 2.221 -9.221 2.780 1.00 96.75 88 ILE A CA 1
ATOM 694 C C . ILE A 1 88 ? 0.807 -9.790 2.666 1.00 96.75 88 ILE A C 1
ATOM 696 O O . ILE A 1 88 ? 0.586 -10.983 2.880 1.00 96.75 88 ILE A O 1
ATOM 700 N N . ALA A 1 89 ? -0.156 -8.930 2.336 1.00 98.06 89 ALA A N 1
ATOM 701 C CA . ALA A 1 89 ? -1.569 -9.274 2.328 1.00 98.06 89 ALA A CA 1
ATOM 702 C C . ALA A 1 89 ? -2.378 -8.305 1.457 1.00 98.06 89 ALA A C 1
ATOM 704 O O . ALA A 1 89 ? -1.967 -7.165 1.228 1.00 98.06 89 ALA A O 1
ATOM 705 N N . GLU A 1 90 ? -3.541 -8.750 0.994 1.00 98.06 90 GLU A N 1
ATOM 706 C CA . GLU A 1 90 ? -4.516 -7.899 0.316 1.00 98.06 90 GLU A CA 1
ATOM 707 C C . GLU A 1 90 ? -5.512 -7.333 1.324 1.00 98.06 90 GLU A C 1
ATOM 709 O O . GLU A 1 90 ? -5.914 -8.011 2.272 1.00 98.06 90 GLU A O 1
ATOM 714 N N . PHE A 1 91 ? -5.883 -6.072 1.129 1.00 98.12 91 PHE A N 1
ATOM 715 C CA . PHE A 1 91 ? -6.917 -5.413 1.913 1.00 98.12 91 PHE A CA 1
ATOM 716 C C . PHE A 1 91 ? -8.295 -5.932 1.501 1.00 98.12 91 PHE A C 1
ATOM 718 O O . PHE A 1 91 ? -8.607 -5.971 0.309 1.00 98.12 91 PHE A O 1
ATOM 725 N N . ILE A 1 92 ? -9.110 -6.309 2.487 1.00 97.19 92 ILE A N 1
ATOM 726 C CA . ILE A 1 92 ? -10.477 -6.796 2.280 1.00 97.19 92 ILE A CA 1
ATOM 727 C C . ILE A 1 92 ? -11.486 -5.701 2.609 1.00 97.19 92 ILE A C 1
ATOM 729 O O . ILE A 1 92 ? -12.300 -5.349 1.760 1.00 97.19 92 ILE A O 1
ATOM 733 N N . GLU A 1 93 ? -11.414 -5.151 3.820 1.00 96.00 93 GLU A N 1
ATOM 734 C CA . GLU A 1 93 ? -12.331 -4.113 4.293 1.00 96.00 93 GLU A CA 1
ATOM 735 C C . GLU A 1 93 ? -11.765 -3.357 5.501 1.00 96.00 93 GLU A C 1
ATOM 737 O O . GLU A 1 93 ? -10.870 -3.839 6.199 1.00 96.00 93 GLU A O 1
ATOM 742 N N . SER A 1 94 ? -12.296 -2.159 5.749 1.00 94.75 94 SER A N 1
ATOM 743 C CA . SER A 1 94 ? -11.999 -1.347 6.930 1.00 94.75 94 SER A CA 1
ATOM 744 C C . SER A 1 94 ? -13.180 -1.387 7.898 1.00 94.75 94 SER A C 1
ATOM 746 O O . SER A 1 94 ? -14.310 -1.093 7.508 1.00 94.75 94 SER A O 1
ATOM 748 N N . LEU A 1 95 ? -12.917 -1.697 9.161 1.00 90.69 95 LEU A N 1
ATOM 749 C CA . LEU A 1 95 ? -13.906 -1.884 10.217 1.00 90.69 95 LEU A CA 1
ATOM 750 C C . LEU A 1 95 ? -13.921 -0.681 11.165 1.00 90.69 95 LEU A C 1
ATOM 752 O O . LEU A 1 95 ? -13.385 -0.767 12.265 1.00 90.69 95 LEU A O 1
ATOM 756 N N . GLY A 1 96 ? -14.528 0.431 10.736 1.00 78.31 96 GLY A N 1
ATOM 757 C CA . GLY A 1 96 ? -14.669 1.657 11.542 1.00 78.31 96 GLY A CA 1
ATOM 758 C C . GLY A 1 96 ? -13.339 2.264 12.024 1.00 78.31 96 GLY A C 1
ATOM 759 O O . GLY A 1 96 ? -12.282 1.649 11.913 1.00 78.31 96 GLY A O 1
ATOM 760 N N . ALA A 1 97 ? -13.372 3.491 12.545 1.00 67.31 97 ALA A N 1
ATOM 761 C CA . ALA A 1 97 ? -12.222 4.063 13.249 1.00 67.31 97 ALA A CA 1
ATOM 762 C C . ALA A 1 97 ? -12.194 3.540 14.693 1.00 67.31 97 ALA A C 1
ATOM 764 O O . ALA A 1 97 ? -13.251 3.342 15.297 1.00 67.31 97 ALA A O 1
ATOM 765 N N . ALA A 1 98 ? -11.004 3.303 15.248 1.00 59.88 98 ALA A N 1
ATOM 766 C CA . ALA A 1 98 ? -10.867 3.127 16.690 1.00 59.88 98 ALA A CA 1
ATOM 767 C C . ALA A 1 98 ? -11.397 4.395 17.387 1.00 59.88 98 ALA A C 1
ATOM 769 O O . ALA A 1 98 ? -10.847 5.474 17.174 1.00 59.88 98 ALA A O 1
ATOM 770 N N . ASN A 1 99 ? -12.493 4.258 18.141 1.00 53.06 99 ASN A N 1
ATOM 771 C CA . 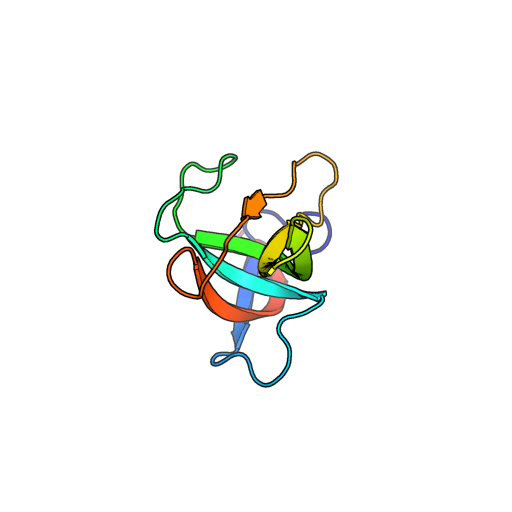ASN A 1 99 ? -13.053 5.329 18.974 1.00 53.06 99 ASN A CA 1
ATOM 772 C C . ASN A 1 99 ? -12.065 5.791 20.048 1.00 53.06 99 ASN A C 1
ATOM 774 O O . ASN A 1 99 ? -11.352 4.918 20.598 1.00 53.06 99 ASN A O 1
#

Sequence (99 aa):
MEPAIPEGAYCLFRSPVEGTRQGRTVLVQLREITDPETSQRYTVKRYESEKATDGDSWRHTRITLKPANPAFDPIVLSGADDQQLQVIAEFIESLGAAN

pLDDT: mean 88.72, std 12.04, range [53.06, 98.19]

Nearest PDB structures (foldseek):
  4v5h-assembly1_BP  TM=3.970E-01  e=1.398E+00  Escherichia coli
  6spb-assembly1_P  TM=4.127E-01  e=1.742E+00  Pseudomonas aeruginosa
  6sj6-assembly1_S  TM=3.305E-01  e=1.324E+00  Staphylococcus aureus subsp. aureus NCTC 8325
  4v8j-assembly1_BT  TM=3.818E-01  e=3.555E+00  Thermus thermophilus HB8

Secondary structure (DSSP, 8-state):
-TTTS-TTEEEEEESS--S--TT-EEEEEESS---TTT--SEEEEEEEEEEEEETTTEEEEEEEEE-SSTTS--EEESS--TTTEEEEEEEEEEEEE--

Solvent-accessible surface area (backbone atoms only — not comparable to full-atom values): 5784 Å² total; per-residue (Å²): 75,36,87,82,38,55,81,67,40,44,70,44,69,44,68,74,66,77,80,79,61,67,75,36,45,28,39,32,39,40,65,80,54,54,44,89,89,74,71,33,45,64,48,69,30,30,32,39,71,45,83,40,71,58,81,95,81,48,78,37,38,33,37,38,37,32,54,69,30,87,94,50,79,62,51,75,38,72,71,44,52,82,73,48,39,45,80,57,24,31,59,75,51,65,65,56,57,73,127

Radius of gyration: 14.24 Å; Cα contacts (8 Å, |Δi|>4): 208; chains: 1; bounding box: 32×30×46 Å

Foldseek 3Di:
DPPQADPQWDWDWDPDDPDDLAQFFFWKFFQPAADPVPSHRIDTFGWHWDFDDDPDDDTAIWIWGHHPDPVDDIDIDTSDDCNRMDTGTTTDGTDDHDD